Protein AF-A0AAD1JWN7-F1 (afdb_monomer_lite)

Sequence (43 aa):
MINNYAAIALFQKQGFTIEGVRRESMCVDGEFIDEFYMSKILD

pLDDT: mean 91.55, std 10.07, range [50.28, 98.19]

Foldseek 3Di:
DQDPVVVVVVCVVVVKDFPDKDAQPDADPNGRGIDTDIDDDDD

Organism: Lactococcus lactis subsp. cremoris (NCBI:txid1359)

Radius of gyration: 11.65 Å; chains: 1; bounding box: 25×14×33 Å

InterPro domains:
  IPR016181 Acyl-CoA N-acyltransferase [SSF55729] (2-41)

Structure (mmCIF, N/CA/C/O backbone):
data_AF-A0AAD1JWN7-F1
#
_entry.id   AF-A0AAD1JWN7-F1
#
loop_
_atom_site.group_PDB
_atom_site.id
_atom_site.type_symbol
_atom_site.label_atom_id
_atom_site.label_alt_id
_atom_site.label_comp_id
_atom_site.label_asym_id
_atom_site.label_entity_id
_atom_site.label_seq_id
_atom_site.pdbx_PDB_ins_code
_atom_site.Cartn_x
_atom_site.Cartn_y
_atom_site.Cartn_z
_atom_site.occupancy
_atom_site.B_iso_or_equiv
_atom_site.auth_seq_id
_atom_site.auth_comp_id
_atom_site.auth_asym_id
_atom_site.auth_atom_id
_atom_site.pdbx_PDB_model_num
ATOM 1 N N . MET A 1 1 ? 0.205 -2.017 -17.027 1.00 50.28 1 MET A N 1
ATOM 2 C CA . MET A 1 1 ? -0.623 -1.224 -16.084 1.00 50.28 1 MET A CA 1
ATOM 3 C C . MET A 1 1 ? 0.132 -1.202 -14.768 1.00 50.28 1 MET A C 1
ATOM 5 O O . MET A 1 1 ? 0.093 -2.190 -14.056 1.00 50.28 1 MET A O 1
ATOM 9 N N . ILE A 1 2 ? 0.900 -0.142 -14.513 1.00 54.91 2 ILE A N 1
ATOM 10 C CA . ILE A 1 2 ? 1.964 -0.128 -13.488 1.00 54.91 2 ILE A CA 1
ATOM 11 C C . ILE A 1 2 ? 1.446 0.012 -12.047 1.00 54.91 2 ILE A C 1
ATOM 13 O O . ILE A 1 2 ? 2.199 -0.166 -11.105 1.00 54.91 2 ILE A O 1
ATOM 17 N N . ASN A 1 3 ? 0.142 0.194 -11.838 1.00 66.50 3 ASN A N 1
ATOM 18 C CA . ASN A 1 3 ? -0.444 0.154 -10.502 1.00 66.50 3 ASN A CA 1
ATOM 19 C C . ASN A 1 3 ? -1.618 -0.820 -10.520 1.00 66.50 3 ASN A C 1
ATOM 21 O O . ASN A 1 3 ? -2.498 -0.721 -11.379 1.00 66.50 3 ASN A O 1
ATOM 25 N N . ASN A 1 4 ? -1.644 -1.774 -9.589 1.00 84.62 4 ASN A N 1
ATOM 26 C CA . ASN A 1 4 ? -2.754 -2.710 -9.431 1.00 84.62 4 ASN A CA 1
ATOM 27 C C . ASN A 1 4 ? -3.9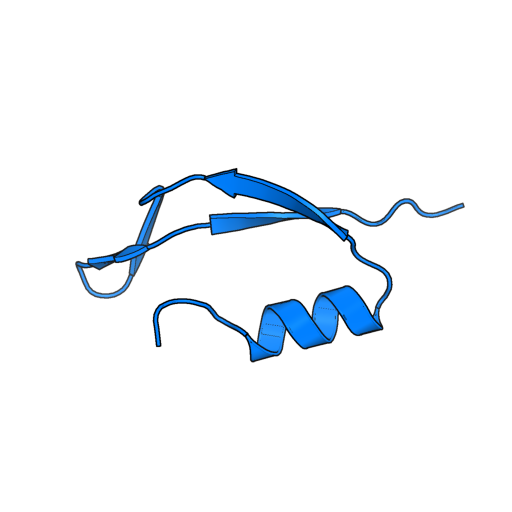73 -1.982 -8.831 1.00 84.62 4 ASN A C 1
ATOM 29 O O . ASN A 1 4 ? -4.333 -2.168 -7.669 1.00 84.62 4 ASN A O 1
ATOM 33 N N . TYR A 1 5 ? -4.595 -1.110 -9.628 1.00 88.38 5 TYR A N 1
ATOM 34 C CA . TYR A 1 5 ? -5.707 -0.256 -9.212 1.00 88.38 5 TYR A CA 1
ATOM 35 C C . TYR A 1 5 ? -6.904 -1.066 -8.704 1.00 88.38 5 TYR A C 1
ATOM 37 O O . TYR A 1 5 ? -7.610 -0.610 -7.810 1.00 88.38 5 TYR A O 1
ATOM 45 N N . ALA A 1 6 ? -7.104 -2.282 -9.224 1.00 93.12 6 ALA A N 1
ATOM 46 C CA . ALA A 1 6 ? -8.137 -3.191 -8.740 1.00 93.12 6 ALA A CA 1
ATOM 47 C C . ALA A 1 6 ? -7.878 -3.626 -7.288 1.00 93.12 6 ALA A C 1
ATOM 49 O O . ALA A 1 6 ? -8.788 -3.561 -6.461 1.00 93.12 6 ALA A O 1
ATOM 50 N N . ALA A 1 7 ? -6.641 -4.011 -6.954 1.00 93.12 7 ALA A N 1
ATOM 51 C CA . ALA A 1 7 ? -6.272 -4.349 -5.581 1.00 93.12 7 ALA A CA 1
ATOM 52 C C . ALA A 1 7 ? -6.356 -3.132 -4.649 1.00 93.12 7 ALA A C 1
ATOM 54 O O . ALA A 1 7 ? -6.916 -3.240 -3.562 1.00 93.12 7 ALA A O 1
ATOM 55 N N . ILE A 1 8 ? -5.879 -1.963 -5.092 1.00 93.69 8 ILE A N 1
ATOM 56 C CA . ILE A 1 8 ? -5.966 -0.718 -4.310 1.00 93.69 8 ILE A CA 1
ATOM 57 C C . ILE A 1 8 ? -7.431 -0.384 -3.998 1.00 93.69 8 ILE A C 1
ATOM 59 O O . ILE A 1 8 ? -7.772 -0.151 -2.839 1.00 93.69 8 ILE A O 1
ATOM 63 N N . ALA A 1 9 ? -8.313 -0.424 -5.002 1.00 95.12 9 ALA A N 1
ATOM 64 C CA . ALA A 1 9 ? -9.739 -0.158 -4.823 1.00 95.12 9 ALA A CA 1
ATOM 65 C C . ALA A 1 9 ? -10.405 -1.174 -3.880 1.00 95.12 9 ALA A C 1
ATOM 67 O O . ALA A 1 9 ? -11.236 -0.800 -3.050 1.00 95.12 9 ALA A O 1
ATOM 68 N N . LEU A 1 10 ? -10.028 -2.454 -3.968 1.00 97.12 10 LEU A N 1
ATOM 69 C CA . LEU A 1 10 ? -10.505 -3.489 -3.052 1.00 97.12 10 LEU A CA 1
ATOM 70 C C . LEU A 1 10 ? -10.078 -3.200 -1.607 1.00 97.12 10 LEU A C 1
ATOM 72 O O . LEU A 1 10 ? -10.918 -3.244 -0.710 1.00 97.12 10 LEU A O 1
ATOM 76 N N . PHE A 1 11 ? -8.804 -2.885 -1.374 1.00 96.69 11 PHE A N 1
ATOM 77 C CA . PHE A 1 11 ? -8.300 -2.596 -0.033 1.00 96.69 11 PHE A CA 1
ATOM 78 C C . PHE A 1 11 ? -8.915 -1.320 0.547 1.00 96.69 11 PHE A C 1
ATOM 80 O O . PHE A 1 11 ? -9.373 -1.336 1.690 1.00 96.69 11 PHE A O 1
ATOM 87 N N . GLN A 1 12 ? -9.046 -0.256 -0.249 1.00 96.81 12 GLN A N 1
ATOM 88 C CA . GLN A 1 12 ? -9.761 0.959 0.156 1.00 96.81 12 GLN A CA 1
ATOM 89 C C . GLN A 1 12 ? -11.215 0.663 0.539 1.00 96.81 12 GLN A C 1
ATOM 91 O O . GLN A 1 12 ? -11.675 1.098 1.593 1.00 96.81 12 GLN A O 1
ATOM 96 N N . LYS A 1 13 ? -11.929 -0.148 -0.254 1.00 97.88 13 LYS A N 1
ATOM 97 C CA . LYS A 1 13 ? -13.300 -0.580 0.067 1.00 97.88 13 LYS A CA 1
ATOM 98 C C . LYS A 1 13 ? -13.376 -1.346 1.390 1.00 97.88 13 LYS A C 1
ATOM 100 O O . LYS A 1 13 ? -14.381 -1.257 2.088 1.00 97.88 13 LYS A O 1
ATOM 105 N N . GLN A 1 14 ? -12.327 -2.087 1.736 1.00 97.56 14 GLN A N 1
ATOM 106 C CA . GLN A 1 14 ? -12.234 -2.818 3.000 1.00 97.56 14 GLN A CA 1
ATOM 107 C C . GLN A 1 14 ? -11.753 -1.957 4.178 1.00 97.56 14 GLN A C 1
ATOM 109 O O . GLN A 1 14 ? -11.630 -2.477 5.288 1.00 97.56 14 GLN A O 1
ATOM 114 N N . GLY A 1 15 ? -11.522 -0.657 3.975 1.00 97.69 15 GLY A N 1
ATOM 115 C CA . GLY A 1 15 ? -11.132 0.290 5.019 1.00 97.69 15 GLY A CA 1
ATOM 116 C C . GLY A 1 15 ? -9.624 0.403 5.245 1.00 97.69 15 GLY A C 1
ATOM 117 O O . GLY A 1 15 ? -9.214 0.862 6.306 1.00 97.69 15 GLY A O 1
ATOM 118 N N . PHE A 1 16 ? -8.801 -0.030 4.288 1.00 98.19 16 PHE A N 1
ATOM 119 C CA . PHE A 1 16 ? -7.361 0.224 4.322 1.00 98.19 16 PHE A CA 1
ATOM 120 C C . PHE A 1 16 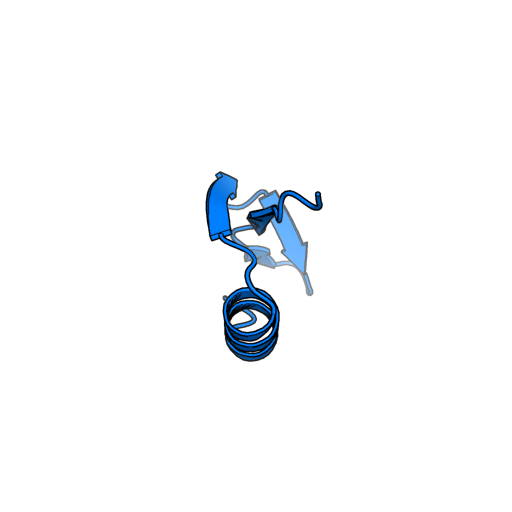? -7.033 1.618 3.775 1.00 98.19 16 PHE A C 1
ATOM 122 O O . PHE A 1 16 ? -7.664 2.087 2.826 1.00 98.19 16 PHE A O 1
ATOM 129 N N . THR A 1 17 ? -5.991 2.243 4.321 1.00 97.50 17 THR A N 1
ATOM 130 C CA . THR A 1 17 ? -5.469 3.550 3.893 1.00 97.50 17 THR A CA 1
ATOM 131 C C . THR A 1 17 ? -4.036 3.409 3.387 1.00 97.50 17 THR A C 1
ATOM 133 O O . THR A 1 17 ? -3.283 2.588 3.904 1.00 97.50 17 THR A O 1
ATOM 136 N N . ILE A 1 18 ? -3.655 4.195 2.372 1.00 96.25 18 ILE A N 1
ATOM 137 C CA . ILE A 1 18 ? -2.267 4.269 1.889 1.00 96.25 18 ILE A CA 1
ATOM 138 C C . ILE A 1 18 ? -1.437 5.081 2.886 1.00 96.25 18 ILE A C 1
ATOM 140 O O . ILE A 1 18 ? -1.779 6.222 3.187 1.00 96.25 18 ILE A O 1
ATOM 144 N N . GLU A 1 19 ? -0.322 4.517 3.337 1.00 97.75 19 GLU A N 1
ATOM 145 C CA . GLU A 1 19 ? 0.611 5.163 4.271 1.00 97.75 19 GLU A CA 1
ATOM 146 C C . GLU A 1 19 ? 1.860 5.703 3.572 1.00 97.75 19 GLU A C 1
ATOM 148 O O . GLU A 1 19 ? 2.526 6.609 4.070 1.00 97.75 19 GLU A O 1
ATOM 153 N N . GLY A 1 20 ? 2.184 5.161 2.399 1.00 95.75 20 GLY A N 1
ATOM 154 C CA . GLY A 1 20 ? 3.353 5.578 1.649 1.00 95.75 20 GLY A CA 1
ATOM 155 C C . GLY A 1 20 ? 3.524 4.826 0.342 1.00 95.75 20 GLY A C 1
ATOM 156 O O . GLY A 1 20 ? 2.888 3.801 0.089 1.00 95.75 20 GLY A O 1
ATOM 157 N N . VAL A 1 21 ? 4.421 5.364 -0.480 1.00 94.56 21 VAL A N 1
ATOM 158 C CA . VAL A 1 21 ? 4.837 4.773 -1.750 1.00 94.56 21 VAL A CA 1
ATOM 159 C C . VAL A 1 21 ? 6.335 4.529 -1.689 1.00 94.56 21 VAL A C 1
ATOM 161 O O . VAL A 1 21 ? 7.109 5.468 -1.476 1.00 94.56 21 VAL A O 1
ATOM 164 N N . ARG A 1 22 ? 6.749 3.280 -1.890 1.00 95.12 22 ARG A N 1
ATOM 165 C CA . ARG A 1 22 ? 8.150 2.933 -2.125 1.00 95.12 22 ARG A CA 1
ATOM 166 C C . ARG A 1 22 ? 8.359 2.916 -3.633 1.00 95.12 22 ARG A C 1
ATOM 168 O O . ARG A 1 22 ? 7.777 2.093 -4.327 1.00 95.12 22 ARG A O 1
ATOM 175 N N . ARG A 1 23 ? 9.122 3.883 -4.141 1.00 94.44 23 ARG A N 1
ATOM 176 C CA . ARG A 1 23 ? 9.294 4.064 -5.588 1.00 94.44 23 ARG A CA 1
ATOM 177 C C . ARG A 1 23 ? 10.209 3.001 -6.179 1.00 94.44 23 ARG A C 1
ATOM 179 O O . ARG A 1 23 ? 11.207 2.673 -5.537 1.00 94.44 23 ARG A O 1
ATOM 186 N N . GLU A 1 24 ? 9.865 2.512 -7.372 1.00 93.75 24 GLU A N 1
ATOM 187 C CA . GLU A 1 24 ? 10.664 1.550 -8.160 1.00 93.75 24 GLU A CA 1
ATOM 188 C C . GLU A 1 24 ? 11.189 0.364 -7.331 1.00 93.75 24 GLU A C 1
ATOM 190 O O . GLU A 1 24 ? 12.327 -0.086 -7.463 1.00 93.75 24 GLU A O 1
ATOM 195 N N . SER A 1 25 ? 10.376 -0.120 -6.397 1.00 93.75 25 SER A N 1
ATOM 196 C CA . SER A 1 25 ? 10.851 -1.004 -5.342 1.00 93.75 25 SER A CA 1
ATOM 197 C C . SER A 1 25 ? 10.557 -2.479 -5.559 1.00 93.75 25 SER A C 1
ATOM 199 O O . SER A 1 25 ? 11.111 -3.315 -4.836 1.00 93.75 25 SER A O 1
ATOM 201 N N . MET A 1 26 ? 9.685 -2.786 -6.516 1.00 91.00 26 MET A N 1
ATOM 202 C CA . MET A 1 26 ? 9.272 -4.133 -6.875 1.00 91.00 26 MET A CA 1
ATOM 203 C C . MET A 1 26 ? 9.647 -4.395 -8.331 1.00 91.00 26 MET A C 1
ATOM 205 O O . MET A 1 26 ? 9.322 -3.590 -9.193 1.00 91.00 26 MET A O 1
ATOM 209 N N . CYS A 1 27 ? 10.314 -5.518 -8.605 1.00 92.25 27 CYS A N 1
ATOM 210 C CA . CYS A 1 27 ? 10.618 -5.955 -9.967 1.00 92.25 27 CYS A CA 1
ATOM 211 C C . CYS A 1 27 ? 9.559 -6.964 -10.428 1.00 92.25 27 CYS A C 1
ATOM 213 O O . CYS A 1 27 ? 9.434 -8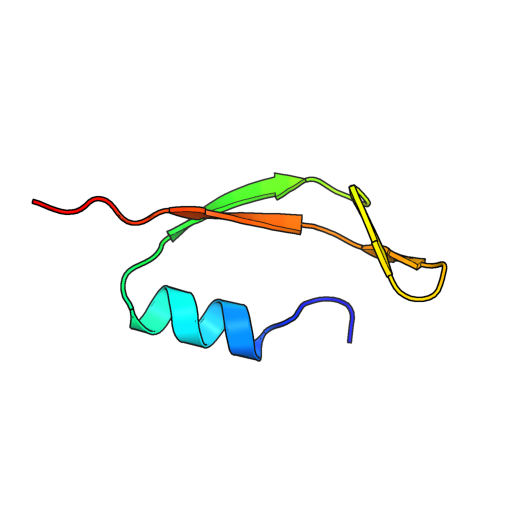.039 -9.838 1.00 92.25 27 CYS A O 1
ATOM 215 N N . VAL A 1 28 ? 8.799 -6.611 -11.464 1.00 89.69 28 VAL A N 1
ATOM 216 C CA . VAL A 1 28 ? 7.756 -7.445 -12.077 1.00 89.69 28 VAL A CA 1
ATOM 217 C C . VAL A 1 28 ? 8.000 -7.467 -13.577 1.00 89.69 28 VAL A C 1
ATOM 219 O O . VAL A 1 28 ? 8.124 -6.417 -14.193 1.00 89.69 28 VAL A O 1
ATOM 222 N N . ASP A 1 29 ? 8.118 -8.660 -14.161 1.00 91.75 29 ASP A N 1
ATOM 223 C CA . ASP A 1 29 ? 8.380 -8.846 -15.597 1.00 91.75 29 ASP A CA 1
ATOM 224 C C . ASP A 1 29 ? 9.594 -8.051 -16.133 1.00 91.75 29 ASP A C 1
ATOM 226 O O . ASP A 1 29 ? 9.650 -7.674 -17.300 1.00 91.75 29 ASP A O 1
ATOM 230 N N . GLY A 1 30 ? 10.597 -7.818 -15.277 1.00 93.38 30 GLY A N 1
ATOM 231 C CA . GLY A 1 30 ? 11.815 -7.074 -15.615 1.00 93.38 30 GLY A CA 1
ATOM 232 C C . GLY A 1 30 ? 11.696 -5.550 -15.500 1.00 93.38 30 GLY A C 1
ATOM 233 O O . GLY A 1 30 ? 12.689 -4.859 -15.723 1.00 93.38 30 GLY A O 1
ATOM 234 N N . GLU A 1 31 ? 10.531 -5.026 -15.117 1.00 92.19 31 GLU A N 1
ATOM 235 C CA . GLU A 1 31 ? 10.305 -3.604 -14.853 1.00 92.19 31 GLU A CA 1
ATOM 236 C C . GLU A 1 31 ? 10.241 -3.330 -13.348 1.00 92.19 31 GLU A C 1
ATOM 238 O O . GLU A 1 31 ? 9.629 -4.081 -12.584 1.00 92.19 31 GLU A O 1
ATOM 243 N N . PHE A 1 32 ? 10.859 -2.229 -12.916 1.00 92.56 32 PHE A N 1
ATOM 244 C CA . PHE A 1 32 ? 10.700 -1.733 -11.554 1.00 92.56 32 PHE A CA 1
ATOM 245 C C . PHE A 1 32 ? 9.453 -0.857 -11.460 1.00 92.56 32 PHE A C 1
ATOM 247 O O . PHE A 1 32 ? 9.292 0.092 -12.225 1.00 92.56 32 PHE A O 1
ATOM 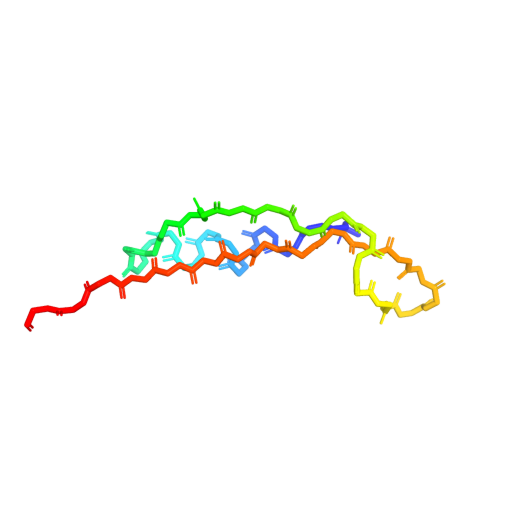254 N N . ILE A 1 33 ? 8.583 -1.173 -10.506 1.00 91.56 33 ILE A N 1
ATOM 255 C CA . ILE A 1 33 ? 7.319 -0.475 -10.272 1.00 91.56 33 ILE A CA 1
ATOM 256 C C . ILE A 1 33 ? 7.214 0.010 -8.827 1.00 91.56 33 ILE A C 1
ATOM 258 O O . ILE A 1 33 ? 7.897 -0.489 -7.926 1.00 91.56 33 ILE A O 1
ATOM 262 N N . ASP A 1 34 ? 6.339 0.988 -8.616 1.00 92.88 34 ASP A N 1
ATOM 263 C CA . ASP A 1 34 ? 6.033 1.526 -7.295 1.00 92.88 34 ASP A CA 1
ATOM 264 C C . ASP A 1 34 ? 5.248 0.514 -6.441 1.00 92.88 34 ASP A C 1
ATOM 266 O O . ASP A 1 34 ? 4.352 -0.187 -6.916 1.00 92.88 34 ASP A O 1
ATOM 270 N N . GLU A 1 35 ? 5.551 0.477 -5.146 1.00 92.19 35 GLU A N 1
ATOM 271 C CA . GLU A 1 35 ? 4.865 -0.335 -4.140 1.00 92.19 35 GLU A CA 1
ATOM 272 C C . GLU A 1 35 ? 4.093 0.565 -3.168 1.00 92.19 35 GLU A C 1
ATOM 274 O O . GLU A 1 35 ? 4.650 1.500 -2.585 1.00 92.19 35 GLU A O 1
ATOM 279 N N . PHE A 1 36 ? 2.807 0.270 -2.963 1.00 93.56 36 PHE A N 1
ATOM 280 C CA . PHE A 1 36 ? 1.956 0.987 -2.012 1.00 93.56 36 PHE A CA 1
ATOM 281 C C . PHE A 1 36 ? 1.877 0.233 -0.688 1.00 93.56 36 PHE A C 1
ATOM 283 O O . PHE A 1 36 ? 1.347 -0.877 -0.630 1.00 93.56 36 PHE A O 1
ATOM 290 N N . TYR A 1 37 ? 2.325 0.873 0.389 1.00 95.38 37 TYR A N 1
ATOM 291 C CA . TYR A 1 37 ? 2.051 0.395 1.739 1.00 95.38 37 TYR A CA 1
ATOM 292 C C . TYR A 1 37 ? 0.647 0.817 2.149 1.00 95.38 37 TYR A C 1
ATOM 294 O O . TYR A 1 37 ? 0.299 1.999 2.083 1.00 95.38 37 TYR A O 1
ATOM 302 N N . MET A 1 38 ? -0.162 -0.160 2.556 1.00 96.69 38 MET A N 1
ATOM 303 C CA . MET A 1 38 ? -1.535 0.053 2.994 1.00 96.69 38 MET A CA 1
ATOM 304 C C . MET A 1 38 ? -1.773 -0.642 4.330 1.00 96.69 38 MET A C 1
ATOM 306 O O . MET A 1 38 ? -1.388 -1.799 4.499 1.00 96.69 38 MET A O 1
ATOM 310 N N . SER A 1 39 ? -2.453 0.034 5.251 1.00 97.81 39 SER A N 1
ATOM 311 C CA . SER A 1 39 ? -2.784 -0.508 6.570 1.00 97.81 39 SER A CA 1
ATOM 312 C C . SER A 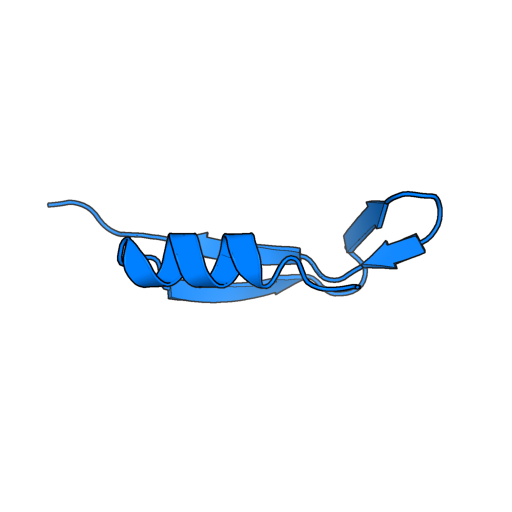1 39 ? -4.261 -0.312 6.900 1.00 97.81 39 SER A C 1
ATOM 314 O O . SER A 1 39 ? -4.940 0.555 6.345 1.00 97.81 39 SER A O 1
ATOM 316 N N . LYS A 1 40 ? -4.765 -1.147 7.806 1.00 97.69 40 LYS A N 1
ATOM 317 C CA . LYS A 1 40 ? -6.064 -0.998 8.457 1.00 97.69 40 LYS A CA 1
ATOM 318 C C . LYS A 1 40 ? -5.876 -1.325 9.929 1.00 97.69 40 LYS A C 1
ATOM 320 O O . LYS A 1 40 ? -5.369 -2.397 10.255 1.00 97.69 40 LYS A O 1
ATOM 325 N N . ILE A 1 41 ? -6.300 -0.416 10.794 1.00 96.25 41 ILE A N 1
ATOM 326 C CA . ILE A 1 41 ? -6.332 -0.644 12.239 1.00 96.25 41 ILE A CA 1
ATOM 327 C C . ILE A 1 41 ? -7.642 -1.375 12.562 1.00 96.25 41 ILE A C 1
ATOM 329 O O . ILE A 1 41 ? -8.693 -1.032 12.017 1.00 96.25 41 ILE A O 1
ATOM 333 N N . LEU A 1 42 ? -7.558 -2.425 13.378 1.00 94.38 42 LEU A N 1
ATOM 334 C CA . LEU A 1 42 ? -8.702 -3.198 13.861 1.00 94.38 42 LEU A CA 1
ATOM 335 C C . LEU A 1 42 ? -8.861 -2.939 15.361 1.00 94.38 42 LEU A C 1
ATOM 337 O O . LEU A 1 42 ? -7.852 -2.916 16.066 1.00 94.38 42 LEU A O 1
ATOM 341 N N . ASP A 1 43 ? -10.107 -2.776 15.803 1.00 84.81 43 ASP A N 1
ATOM 342 C CA . ASP A 1 43 ? -10.499 -2.670 17.214 1.00 84.81 43 ASP A CA 1
ATOM 343 C C . ASP A 1 43 ? -10.983 -4.024 17.760 1.00 84.81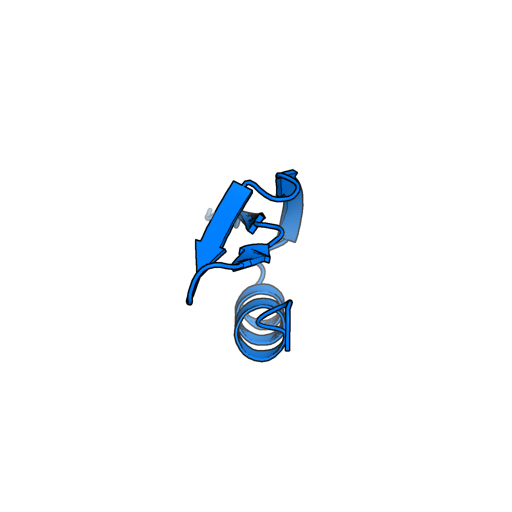 43 ASP A C 1
ATOM 345 O O . ASP A 1 43 ? -11.593 -4.796 16.976 1.00 84.81 43 ASP A O 1
#

Secondary structure (DSSP, 8-state):
--S-HHHHHHHHHTT-EEEEEEEEEEEETTEEEEEEEEE----